Protein AF-A0A396ZXG5-F1 (afdb_monomer_lite)

pLDDT: mean 86.56, std 11.47, range [38.12, 97.75]

Foldseek 3Di:
DDDDDDDPVRVVVLVVVVVVDPDDPVRSCVVVVPPDPPPPQDPCNVVLVVVVVVCVVVVHDDALVVSVVVCCVPVVVVLVVQCVVDPHNVVSSVVSRVSVVVSCVVSVNDDDDDDPPDDDPVVVVVVVVVVVVVCCVVPVPPDPVPDDDDDDDDDDD

Radius of gyration: 24.36 Å; chains: 1; bounding box: 52×38×66 Å

Sequence (157 aa):
MQQRRYTNAERKALLKKFHASVLNDNQFSQQHAIPPGAEVIFPFKDDLVGYMRDRRTKEKYLRVFHLILWIKRNHRPWLLQYIESKKTFASGYESLGHLLRRFCRRHRFSHRVPCHNKVRQVVLDDVWAGYAVNFWTKYEAYDKSIIYNADETDAIF

Structure (mmCIF, N/CA/C/O backbone):
data_AF-A0A396ZXG5-F1
#
_entry.id   AF-A0A396ZXG5-F1
#
loop_
_atom_site.group_PDB
_atom_site.id
_atom_site.type_symbol
_atom_site.label_atom_id
_atom_site.label_alt_id
_atom_site.label_comp_id
_atom_site.label_asym_id
_atom_site.label_entity_id
_atom_site.label_seq_id
_atom_site.pdbx_PDB_ins_code
_atom_site.Cartn_x
_atom_site.Cartn_y
_atom_site.Cartn_z
_atom_site.occupancy
_atom_site.B_iso_or_equiv
_atom_site.auth_seq_id
_atom_site.auth_comp_id
_atom_site.auth_asym_id
_atom_site.auth_atom_id
_atom_site.pdbx_PDB_model_num
ATOM 1 N N . MET A 1 1 ? -16.266 -22.729 13.706 1.00 38.12 1 MET A N 1
ATOM 2 C CA . MET A 1 1 ? -15.681 -22.668 15.065 1.00 38.12 1 MET A CA 1
ATOM 3 C C . MET A 1 1 ? -15.580 -21.209 15.497 1.00 38.12 1 MET A C 1
ATOM 5 O O . MET A 1 1 ? -14.962 -20.429 14.784 1.00 38.12 1 MET A O 1
ATOM 9 N N . GLN A 1 2 ? -16.213 -20.807 16.603 1.00 39.34 2 GLN A N 1
ATOM 10 C CA . GLN A 1 2 ? -16.074 -19.445 17.138 1.00 39.34 2 GLN A CA 1
ATOM 11 C C . GLN A 1 2 ? -14.679 -19.275 17.757 1.00 39.34 2 GLN A C 1
ATOM 13 O O . GLN A 1 2 ? -14.325 -19.981 18.697 1.00 39.34 2 GLN A O 1
ATOM 18 N N . GLN A 1 3 ? -13.876 -18.342 17.238 1.00 54.47 3 GLN A N 1
ATOM 19 C CA . GLN A 1 3 ? -12.614 -17.959 17.876 1.00 54.47 3 GLN A CA 1
ATOM 20 C C . GLN A 1 3 ? -12.912 -17.276 19.219 1.00 54.47 3 GLN A C 1
ATOM 22 O O . GLN A 1 3 ? -13.440 -16.161 19.251 1.00 54.47 3 GLN A O 1
ATOM 27 N N . ARG A 1 4 ? -12.553 -17.923 20.336 1.00 63.81 4 ARG A N 1
ATOM 28 C CA . ARG A 1 4 ? -12.596 -17.311 21.672 1.00 63.81 4 ARG A CA 1
ATOM 29 C C . ARG A 1 4 ? -11.676 -16.088 21.683 1.00 63.81 4 ARG A C 1
ATOM 31 O O . ARG A 1 4 ? -10.465 -16.197 21.504 1.00 63.81 4 ARG A O 1
ATOM 38 N N . ARG A 1 5 ? -12.242 -14.900 21.901 1.00 64.25 5 ARG A N 1
ATOM 39 C CA . ARG A 1 5 ? -11.453 -13.678 22.097 1.00 64.25 5 ARG A CA 1
ATOM 40 C C . ARG A 1 5 ? -10.844 -13.694 23.496 1.00 64.25 5 ARG A C 1
ATOM 42 O O . ARG A 1 5 ? -11.580 -13.643 24.473 1.00 64.25 5 ARG A O 1
ATOM 49 N N . TYR A 1 6 ? -9.515 -13.680 23.585 1.00 76.00 6 TYR A N 1
ATOM 50 C CA . TYR A 1 6 ? -8.833 -13.421 24.855 1.00 76.00 6 TYR A CA 1
ATOM 51 C C . TYR A 1 6 ? -9.205 -12.038 25.404 1.00 76.00 6 TYR A C 1
ATOM 53 O O . TYR A 1 6 ? -9.296 -11.048 24.667 1.00 76.00 6 TYR A O 1
ATOM 61 N N . THR A 1 7 ? -9.365 -11.959 26.713 1.00 82.88 7 THR A N 1
ATOM 62 C CA . THR A 1 7 ? -9.430 -10.718 27.480 1.00 82.88 7 THR A CA 1
ATOM 63 C C . THR A 1 7 ? -8.049 -10.060 27.547 1.00 82.88 7 THR A C 1
ATOM 65 O O . THR A 1 7 ? -7.013 -10.680 27.300 1.00 82.88 7 THR A O 1
ATOM 68 N N . ASN A 1 8 ? -7.997 -8.774 27.900 1.00 75.12 8 ASN A N 1
ATOM 69 C CA . ASN A 1 8 ? -6.714 -8.079 28.063 1.00 75.12 8 ASN A CA 1
ATOM 70 C C . ASN A 1 8 ? -5.869 -8.651 29.211 1.00 75.12 8 ASN A C 1
ATOM 72 O O . ASN A 1 8 ? -4.643 -8.621 29.123 1.00 75.12 8 ASN A O 1
ATOM 76 N N . ALA A 1 9 ? -6.506 -9.182 30.258 1.00 83.62 9 ALA A N 1
ATOM 77 C CA . ALA A 1 9 ? -5.816 -9.841 31.362 1.00 83.62 9 ALA A CA 1
ATOM 78 C C . ALA A 1 9 ? -5.147 -11.142 30.896 1.00 83.62 9 ALA A C 1
ATOM 80 O O . ALA A 1 9 ? -3.951 -11.329 31.111 1.00 83.62 9 ALA A O 1
ATOM 81 N N . GLU A 1 10 ? -5.880 -11.984 30.161 1.00 85.69 10 GLU A N 1
ATOM 82 C CA . GLU A 1 10 ? -5.336 -13.216 29.579 1.00 85.69 10 GLU A CA 1
ATOM 83 C C . GLU A 1 10 ? -4.195 -12.919 28.593 1.00 85.69 10 GLU A C 1
ATOM 85 O O . GLU A 1 10 ? -3.155 -13.571 28.651 1.00 85.69 10 GLU A O 1
ATOM 90 N N . ARG A 1 11 ? -4.331 -11.885 27.745 1.00 84.94 11 ARG A N 1
ATOM 91 C CA . ARG A 1 11 ? -3.247 -11.445 26.845 1.00 84.94 11 ARG A CA 1
ATOM 92 C C . ARG A 1 11 ? -1.986 -11.058 27.614 1.00 84.94 11 ARG A C 1
ATOM 94 O O . ARG A 1 11 ? -0.902 -11.495 27.244 1.00 84.94 11 ARG A O 1
ATOM 101 N N . LYS A 1 12 ? -2.114 -10.261 28.682 1.00 87.75 12 LYS A N 1
ATOM 102 C CA . LYS A 1 12 ? -0.970 -9.858 29.519 1.00 87.75 12 LYS A CA 1
ATOM 103 C C . LYS A 1 12 ? -0.305 -11.060 30.191 1.00 87.75 12 LYS A C 1
ATOM 105 O O . LYS A 1 12 ? 0.920 -11.128 30.225 1.00 87.75 12 LYS A O 1
ATOM 110 N N . ALA A 1 13 ? -1.094 -12.009 30.692 1.00 91.19 13 ALA A N 1
ATOM 111 C CA . ALA A 1 13 ? -0.569 -13.229 31.298 1.00 91.19 13 ALA A CA 1
ATOM 112 C C . ALA A 1 13 ? 0.194 -14.093 30.279 1.00 91.19 13 ALA A C 1
ATOM 114 O O . ALA A 1 13 ? 1.282 -14.574 30.585 1.00 91.19 13 ALA A O 1
ATOM 115 N N . LEU A 1 14 ? -0.338 -14.246 29.061 1.00 90.00 14 LEU A N 1
ATOM 116 C CA . LEU A 1 14 ? 0.336 -14.960 27.971 1.00 90.00 14 LEU A CA 1
ATOM 117 C C . LEU A 1 14 ? 1.630 -14.262 27.540 1.00 90.00 14 LEU A C 1
ATOM 119 O O . LEU A 1 14 ? 2.640 -14.933 27.381 1.00 90.00 14 LEU A O 1
ATOM 123 N N . LEU A 1 15 ? 1.635 -12.930 27.434 1.00 88.69 15 LEU A N 1
ATOM 124 C CA . LEU A 1 15 ? 2.846 -12.147 27.153 1.00 88.69 15 LEU A CA 1
ATOM 125 C C . LEU A 1 15 ? 3.925 -12.354 28.221 1.00 88.69 15 LEU A C 1
ATOM 127 O O . L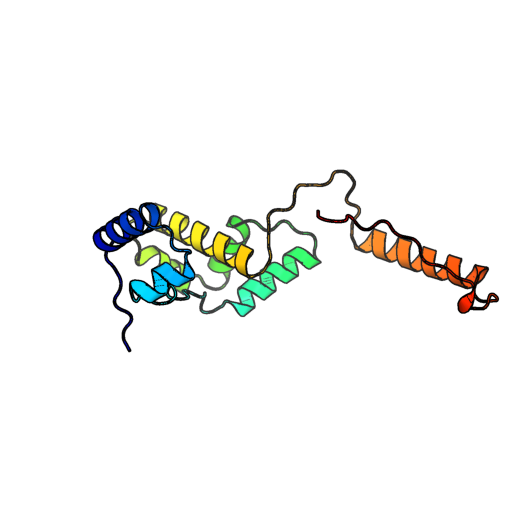EU A 1 15 ? 5.085 -12.574 27.888 1.00 88.69 15 LEU A O 1
ATOM 131 N N . LYS A 1 16 ? 3.549 -12.343 29.505 1.00 93.38 16 LYS A N 1
ATOM 132 C CA . LYS A 1 16 ? 4.493 -12.615 30.599 1.00 93.38 16 LYS A CA 1
ATOM 133 C C . LYS A 1 16 ? 5.087 -14.025 30.497 1.00 93.38 16 LYS A C 1
ATOM 135 O O . LYS A 1 16 ? 6.281 -14.190 30.710 1.00 93.38 16 LYS A O 1
ATOM 140 N N . LYS A 1 17 ? 4.267 -15.024 30.145 1.00 92.00 17 LYS A N 1
ATOM 141 C CA . LYS A 1 17 ? 4.723 -16.404 29.907 1.00 92.00 17 LYS A CA 1
ATOM 142 C C . LYS A 1 17 ? 5.642 -16.506 28.689 1.00 92.00 17 LYS A C 1
ATOM 144 O O . LYS A 1 17 ? 6.636 -17.213 28.762 1.00 92.00 17 LYS A O 1
ATOM 149 N N . PHE A 1 18 ? 5.341 -15.777 27.616 1.00 91.69 18 PHE A N 1
ATOM 150 C CA . PHE A 1 18 ? 6.156 -15.752 26.405 1.00 91.69 18 PHE A CA 1
ATOM 151 C C . PHE A 1 18 ? 7.557 -15.206 26.677 1.00 91.69 18 PHE A C 1
ATOM 153 O O . PHE A 1 18 ? 8.538 -15.871 26.362 1.00 91.69 18 PHE A O 1
ATOM 160 N N . HIS A 1 19 ? 7.653 -14.055 27.350 1.00 90.81 19 HIS A N 1
ATOM 161 C CA . HIS A 1 19 ? 8.938 -13.447 27.710 1.00 90.81 19 HIS A CA 1
ATOM 162 C C . HIS A 1 19 ? 9.786 -14.298 28.663 1.00 90.81 19 HIS A C 1
ATOM 164 O O . HIS A 1 19 ? 10.999 -14.131 28.700 1.00 90.81 19 HIS A O 1
ATOM 170 N N . ALA A 1 20 ? 9.162 -15.187 29.437 1.00 92.50 20 ALA A N 1
ATOM 171 C CA . ALA A 1 20 ? 9.856 -16.133 30.308 1.00 92.50 20 ALA A CA 1
ATOM 172 C C . ALA A 1 20 ? 10.206 -17.460 29.607 1.00 92.50 20 ALA A C 1
ATOM 174 O O . ALA A 1 20 ? 10.819 -18.329 30.224 1.00 92.50 20 ALA A O 1
AT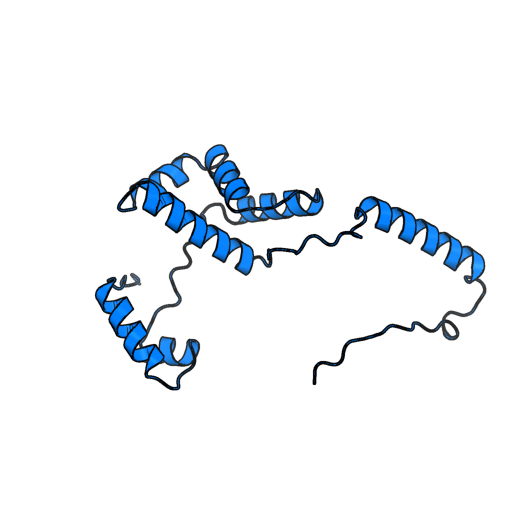OM 175 N N . SER A 1 21 ? 9.789 -17.649 28.352 1.00 91.38 21 SER A N 1
ATOM 176 C CA . SER A 1 21 ? 10.026 -18.872 27.586 1.00 91.38 21 SER A CA 1
ATOM 177 C C . SER A 1 21 ? 11.207 -18.716 26.629 1.00 91.38 21 SER A C 1
ATOM 179 O O . SER A 1 21 ? 11.507 -17.620 26.167 1.00 91.38 21 SER A O 1
ATOM 181 N N . VAL A 1 22 ? 11.833 -19.838 26.278 1.00 92.50 22 VAL A N 1
ATOM 182 C CA . VAL A 1 22 ? 12.869 -19.923 25.229 1.00 92.50 22 VAL A CA 1
ATOM 183 C C . VAL A 1 22 ? 12.282 -20.196 23.835 1.00 92.50 22 VAL A C 1
ATOM 185 O O . VAL A 1 22 ? 13.015 -20.449 22.884 1.00 92.50 22 VAL A O 1
ATOM 188 N N . LEU A 1 23 ? 10.952 -20.198 23.715 1.00 89.75 23 LEU A N 1
ATOM 189 C CA . LEU A 1 23 ? 10.242 -20.591 22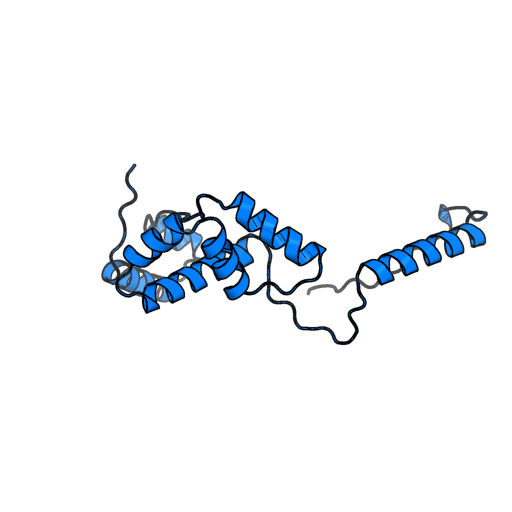.502 1.00 89.75 23 LEU A CA 1
ATOM 190 C C . LEU A 1 23 ? 10.131 -19.417 21.532 1.00 89.75 23 LEU A C 1
ATOM 192 O O . LEU A 1 23 ? 9.927 -18.276 21.942 1.00 89.75 23 LEU A O 1
ATOM 196 N N . ASN A 1 24 ? 10.184 -19.707 20.232 1.00 86.62 24 ASN A N 1
ATOM 197 C CA . ASN A 1 24 ? 9.851 -18.707 19.219 1.00 86.62 24 ASN A CA 1
ATOM 198 C C . ASN A 1 24 ? 8.326 -18.497 19.104 1.00 86.62 24 ASN A C 1
ATOM 200 O O . ASN A 1 24 ? 7.532 -19.309 19.588 1.00 86.62 24 ASN A O 1
ATOM 204 N N . ASP A 1 25 ? 7.913 -17.416 18.431 1.00 80.38 25 ASP A N 1
ATOM 205 C CA . ASP A 1 25 ? 6.505 -17.014 18.271 1.00 80.38 25 ASP A CA 1
ATOM 206 C C . ASP A 1 25 ? 5.593 -18.166 17.820 1.00 80.38 25 ASP A C 1
ATOM 208 O O . ASP A 1 25 ? 4.485 -18.330 18.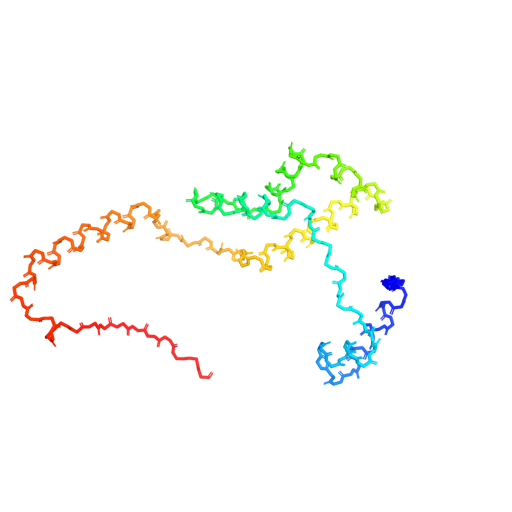338 1.00 80.38 25 ASP A O 1
ATOM 212 N N . ASN A 1 26 ? 6.056 -18.979 16.865 1.00 81.31 26 ASN A N 1
ATOM 213 C CA . ASN A 1 26 ? 5.272 -20.070 16.292 1.00 81.31 26 ASN A CA 1
ATOM 214 C C . ASN A 1 26 ? 5.117 -21.228 17.283 1.00 81.31 26 ASN A C 1
ATOM 216 O O . ASN A 1 26 ? 4.003 -21.708 17.487 1.00 81.31 26 ASN A O 1
ATOM 220 N N . GLN A 1 27 ? 6.210 -21.637 17.929 1.00 89.06 27 GLN A N 1
ATOM 221 C CA . GLN A 1 27 ? 6.212 -22.706 18.930 1.00 89.06 27 GLN A CA 1
ATOM 222 C C . GLN A 1 27 ? 5.347 -22.339 20.139 1.00 89.06 27 GLN A C 1
ATOM 224 O O . GLN A 1 27 ? 4.497 -23.124 20.558 1.00 89.06 27 GLN A O 1
ATOM 229 N N . PHE A 1 28 ? 5.501 -21.117 20.658 1.00 90.00 28 PHE A N 1
ATOM 230 C CA . PHE A 1 28 ? 4.707 -20.638 21.785 1.00 90.00 28 PHE A CA 1
ATOM 231 C C . PHE A 1 28 ? 3.215 -20.554 21.437 1.00 90.00 28 PHE A C 1
ATOM 233 O O . PHE A 1 28 ? 2.359 -20.955 22.229 1.00 90.00 28 PHE A O 1
ATOM 240 N N . SER A 1 29 ? 2.893 -20.071 20.231 1.00 85.50 29 SER A N 1
ATOM 241 C CA . SER A 1 29 ? 1.509 -19.979 19.758 1.00 85.50 29 SER A CA 1
ATOM 242 C C . SER A 1 29 ? 0.857 -21.354 19.621 1.00 85.50 29 SER A C 1
ATOM 244 O O . SER A 1 29 ? -0.287 -21.522 20.038 1.00 85.50 29 SER A O 1
ATOM 246 N N . GLN A 1 30 ? 1.584 -22.346 19.100 1.00 85.00 30 GLN A N 1
ATOM 247 C CA . GLN A 1 30 ? 1.105 -23.727 19.003 1.00 85.00 30 GLN A CA 1
ATOM 248 C C . GLN A 1 30 ? 0.885 -24.349 20.386 1.00 85.00 30 GLN A C 1
ATOM 250 O O . GLN A 1 30 ? -0.197 -24.873 20.649 1.00 85.00 30 GLN A O 1
ATOM 255 N N . GLN A 1 31 ? 1.859 -24.230 21.294 1.00 89.69 31 GLN A N 1
ATOM 256 C CA . GLN A 1 31 ? 1.773 -24.808 22.639 1.00 89.69 31 GLN A CA 1
ATOM 257 C C . GLN A 1 31 ? 0.602 -24.246 23.453 1.00 89.69 31 GLN A C 1
ATOM 259 O O . GLN A 1 31 ? -0.043 -24.971 24.209 1.00 89.69 31 GLN A O 1
ATOM 264 N N . HIS A 1 32 ? 0.311 -22.954 23.307 1.00 86.06 32 HIS A N 1
ATOM 265 C CA . HIS A 1 32 ? -0.779 -22.299 24.028 1.00 86.06 32 HIS A CA 1
ATOM 266 C C . HIS A 1 32 ? -2.099 -22.258 23.251 1.00 86.06 32 HIS A C 1
ATOM 268 O O . HIS A 1 32 ? -3.022 -21.554 23.672 1.00 86.06 32 HIS A O 1
ATOM 274 N N . ALA A 1 33 ? -2.189 -23.000 22.138 1.00 84.19 33 ALA A N 1
ATOM 275 C CA . ALA A 1 33 ? -3.337 -23.014 21.235 1.00 84.19 33 ALA A CA 1
ATOM 276 C C . ALA A 1 33 ? -3.826 -21.595 20.893 1.00 84.19 33 ALA A C 1
ATOM 278 O O . ALA A 1 33 ? -5.028 -21.339 20.800 1.00 84.19 33 ALA A O 1
ATOM 279 N N . ILE A 1 34 ? -2.885 -20.654 20.749 1.00 78.38 34 ILE A N 1
ATOM 280 C CA . ILE A 1 34 ? -3.180 -19.272 20.390 1.00 78.38 34 ILE A CA 1
ATOM 281 C C . ILE A 1 34 ? -3.568 -19.308 18.912 1.00 78.38 34 ILE A C 1
ATOM 283 O O . ILE A 1 34 ? -2.715 -19.581 18.063 1.00 78.38 34 ILE A O 1
ATOM 287 N N . PRO A 1 35 ? -4.846 -19.061 18.575 1.00 69.00 35 PRO A N 1
ATOM 288 C CA . PRO A 1 35 ? -5.269 -19.061 17.195 1.00 69.00 35 PRO A CA 1
ATOM 289 C C . PRO A 1 35 ? -4.493 -17.970 16.451 1.00 69.00 35 PRO A C 1
ATOM 291 O O . PRO A 1 35 ? -4.233 -16.902 17.030 1.00 69.00 35 PRO A O 1
ATOM 294 N N . PRO A 1 36 ? -4.161 -18.198 15.167 1.00 64.50 36 PRO A N 1
ATOM 295 C CA . PRO A 1 36 ? -3.623 -17.156 14.311 1.00 64.50 36 PRO A CA 1
ATOM 296 C C . PRO A 1 36 ? -4.483 -15.913 14.480 1.00 64.50 36 PRO A C 1
ATOM 298 O O . PRO A 1 36 ? -5.714 -15.991 14.400 1.00 64.50 36 PRO A O 1
ATOM 301 N N . GLY A 1 37 ? -3.841 -14.792 14.820 1.00 59.81 37 GLY A N 1
ATOM 302 C CA . GLY A 1 37 ? -4.565 -13.581 15.179 1.00 59.81 37 GLY A CA 1
ATOM 303 C C . GLY A 1 37 ? -5.600 -13.279 14.105 1.00 59.81 37 GLY A C 1
ATOM 304 O O . GLY A 1 37 ? -5.218 -13.179 12.940 1.00 59.81 37 GLY A O 1
ATOM 305 N N . ALA A 1 38 ? -6.876 -13.181 14.513 1.00 55.81 38 ALA A N 1
ATOM 306 C CA . ALA A 1 38 ? -8.002 -12.951 13.617 1.00 55.81 38 ALA A CA 1
ATOM 307 C C . ALA A 1 38 ? -7.590 -11.914 12.580 1.00 55.81 38 ALA A C 1
ATOM 309 O O . ALA A 1 38 ? -7.226 -10.784 12.934 1.00 55.81 38 ALA A O 1
ATOM 310 N N . GLU A 1 39 ? -7.552 -12.331 11.318 1.00 58.22 39 GLU A N 1
ATOM 311 C CA . GLU A 1 39 ? -7.170 -11.445 10.243 1.00 58.22 39 GLU A CA 1
ATOM 312 C C . GLU A 1 39 ? -8.322 -10.452 10.090 1.00 58.22 39 GLU A C 1
ATOM 314 O O . GLU A 1 39 ? -9.290 -10.687 9.377 1.00 58.22 39 GLU A O 1
ATOM 319 N N . VAL A 1 40 ? -8.274 -9.354 10.850 1.00 56.34 40 VAL A N 1
ATOM 320 C CA . VAL A 1 40 ? -9.163 -8.211 10.646 1.00 56.34 40 VAL A CA 1
ATOM 321 C C . VAL A 1 40 ? -8.665 -7.544 9.377 1.00 56.34 40 VAL A C 1
ATOM 323 O O . VAL A 1 40 ? -7.921 -6.563 9.402 1.00 56.34 40 VAL A O 1
ATOM 326 N N . ILE A 1 41 ? -8.978 -8.181 8.258 1.00 72.69 41 ILE A N 1
ATOM 327 C CA . ILE A 1 41 ? -8.727 -7.650 6.942 1.00 72.69 41 ILE A CA 1
ATOM 328 C C . ILE A 1 41 ? -9.875 -6.699 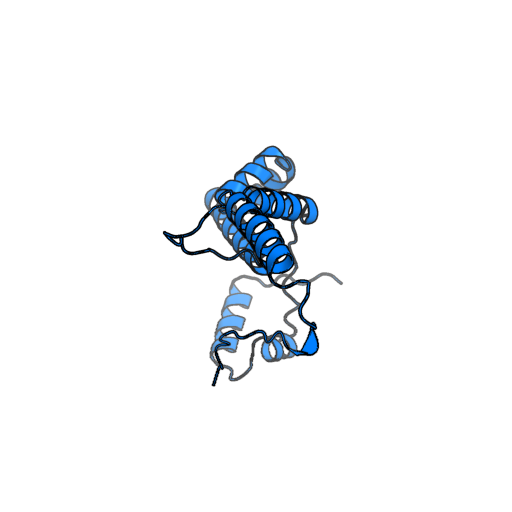6.658 1.00 72.69 41 ILE A C 1
ATOM 330 O O . ILE A 1 41 ? -11.042 -7.030 6.873 1.00 72.69 41 ILE A O 1
ATOM 334 N N . PHE A 1 42 ? -9.537 -5.493 6.221 1.00 88.06 42 PHE A N 1
ATOM 335 C CA . PHE A 1 42 ? -10.523 -4.564 5.697 1.00 88.06 42 PHE A CA 1
ATOM 336 C C . PHE A 1 42 ? -11.419 -5.302 4.690 1.00 88.06 42 PHE A C 1
ATOM 338 O O . PHE A 1 42 ? -10.879 -5.978 3.811 1.00 88.06 42 PHE A O 1
ATOM 345 N N . PRO A 1 43 ? -12.755 -5.174 4.772 1.00 90.81 43 PRO A N 1
ATOM 346 C CA . PRO A 1 43 ? -13.642 -5.821 3.802 1.00 90.81 43 PRO A CA 1
ATOM 347 C C . PRO A 1 43 ? -13.381 -5.328 2.367 1.00 90.81 43 PRO A C 1
ATOM 349 O O . PRO A 1 43 ? -13.708 -6.012 1.411 1.00 90.81 43 PRO A O 1
ATOM 352 N N . PHE A 1 44 ? -12.723 -4.175 2.237 1.00 93.94 44 PHE A N 1
ATOM 353 C CA . PHE A 1 44 ? -12.277 -3.523 1.005 1.00 93.94 44 PHE A CA 1
ATOM 354 C C . PHE A 1 44 ? -10.747 -3.598 0.815 1.00 93.94 44 PHE A C 1
ATOM 356 O O . PHE A 1 44 ? -10.107 -2.652 0.354 1.00 93.94 44 PHE A O 1
ATOM 363 N N . LYS A 1 45 ? -10.105 -4.694 1.241 1.00 92.94 45 LYS A N 1
ATOM 364 C CA . LYS A 1 45 ? -8.638 -4.836 1.175 1.00 92.94 45 LYS A CA 1
ATOM 365 C C . LYS A 1 45 ? -8.062 -4.588 -0.218 1.00 92.94 45 LYS A C 1
ATOM 367 O O . LYS A 1 45 ? -7.029 -3.932 -0.322 1.00 92.94 45 LYS A O 1
ATOM 372 N N . ASP A 1 46 ? -8.716 -5.092 -1.256 1.00 93.62 46 ASP A N 1
ATOM 373 C CA . ASP A 1 46 ? -8.179 -5.080 -2.612 1.00 93.62 46 ASP A CA 1
ATOM 374 C C . ASP A 1 46 ? -8.226 -3.659 -3.182 1.00 93.62 46 ASP A C 1
ATOM 376 O O . ASP A 1 46 ? -7.226 -3.185 -3.724 1.00 93.62 46 ASP A O 1
ATOM 380 N N . ASP A 1 47 ? -9.302 -2.918 -2.905 1.00 96.00 47 ASP A N 1
ATOM 381 C CA . ASP A 1 47 ? -9.426 -1.494 -3.233 1.00 96.00 47 ASP A CA 1
ATOM 382 C C . ASP A 1 47 ? -8.383 -0.647 -2.494 1.00 96.00 47 ASP A C 1
ATOM 384 O O . ASP A 1 47 ? -7.739 0.231 -3.079 1.00 96.00 47 ASP A O 1
ATOM 388 N N . LEU A 1 48 ? -8.158 -0.937 -1.207 1.00 95.69 48 LEU A N 1
ATOM 389 C CA . LEU A 1 48 ? -7.153 -0.237 -0.410 1.00 95.69 48 LEU A CA 1
ATOM 390 C C . LEU A 1 48 ? -5.740 -0.498 -0.952 1.00 95.69 48 LEU A C 1
ATOM 392 O O . LEU A 1 48 ? -4.946 0.437 -1.065 1.00 95.69 48 LEU A O 1
ATOM 396 N N . VAL A 1 49 ? -5.426 -1.739 -1.340 1.00 95.38 49 VAL A N 1
ATOM 397 C CA . VAL A 1 49 ? -4.161 -2.083 -2.013 1.00 95.38 49 VAL A CA 1
ATOM 398 C C . VAL A 1 49 ? -4.055 -1.385 -3.368 1.00 95.38 49 VAL A C 1
ATOM 400 O O . VAL A 1 49 ? -2.985 -0.864 -3.691 1.00 95.38 49 VAL A O 1
ATOM 403 N N . GLY A 1 50 ? -5.141 -1.330 -4.140 1.00 96.50 50 GLY A N 1
ATOM 404 C CA . GLY A 1 50 ? -5.217 -0.604 -5.407 1.00 96.50 50 GLY A CA 1
ATOM 405 C C . GLY A 1 50 ? -4.856 0.870 -5.234 1.00 96.50 50 GLY A C 1
ATOM 406 O O . GLY A 1 50 ? -3.953 1.370 -5.905 1.00 96.50 50 GLY A O 1
ATOM 407 N N . TYR A 1 51 ? -5.453 1.539 -4.247 1.00 96.75 51 TYR A N 1
ATOM 408 C CA . TYR A 1 51 ? -5.122 2.921 -3.898 1.00 96.75 51 TYR A CA 1
ATOM 409 C C . TYR A 1 51 ? -3.650 3.099 -3.496 1.00 96.75 51 TYR A C 1
ATOM 411 O O . TYR A 1 51 ? -2.987 4.053 -3.914 1.00 96.75 51 TYR A O 1
ATOM 419 N N . MET A 1 52 ? -3.109 2.178 -2.695 1.00 95.62 52 MET A N 1
ATOM 420 C CA . MET A 1 52 ? -1.704 2.221 -2.281 1.00 95.62 52 MET A CA 1
ATOM 421 C C . MET A 1 52 ? -0.747 2.078 -3.471 1.00 95.62 52 MET A C 1
ATOM 423 O O . MET A 1 52 ? 0.260 2.789 -3.539 1.00 95.62 52 MET A O 1
ATOM 427 N N . ARG A 1 53 ? -1.061 1.181 -4.413 1.00 95.06 53 ARG A N 1
ATOM 428 C CA . ARG A 1 53 ? -0.298 0.986 -5.653 1.00 95.06 53 ARG A CA 1
ATOM 429 C C . ARG A 1 53 ? -0.380 2.216 -6.551 1.00 95.06 53 ARG A C 1
ATOM 431 O O . ARG A 1 53 ? 0.665 2.707 -6.954 1.00 95.06 53 ARG A O 1
ATOM 438 N N . ASP A 1 54 ? -1.571 2.772 -6.762 1.00 95.44 54 ASP A N 1
ATOM 439 C CA . ASP A 1 54 ? -1.773 3.989 -7.561 1.00 95.44 54 ASP A CA 1
ATOM 440 C C . ASP A 1 54 ? -0.934 5.168 -7.047 1.00 95.44 54 ASP A C 1
ATOM 442 O O . ASP A 1 54 ? -0.225 5.831 -7.807 1.00 95.44 54 ASP A O 1
ATOM 446 N N . ARG A 1 55 ? -0.944 5.396 -5.726 1.00 93.38 55 ARG A N 1
ATOM 447 C CA . ARG A 1 55 ? -0.108 6.425 -5.088 1.00 93.38 55 ARG A CA 1
ATOM 448 C C . ARG A 1 55 ? 1.372 6.199 -5.371 1.00 93.38 55 ARG A C 1
ATOM 450 O O . ARG A 1 55 ? 2.067 7.162 -5.681 1.00 93.38 55 ARG A O 1
ATOM 457 N N . ARG A 1 56 ? 1.840 4.952 -5.274 1.00 90.00 56 ARG A N 1
ATOM 458 C CA . ARG A 1 56 ? 3.238 4.584 -5.524 1.00 90.00 56 ARG A CA 1
ATOM 459 C C . ARG A 1 56 ? 3.629 4.777 -6.987 1.00 90.00 56 ARG A C 1
ATOM 461 O O . ARG A 1 56 ? 4.681 5.354 -7.224 1.00 90.00 56 ARG A O 1
ATOM 468 N N . THR A 1 57 ? 2.797 4.343 -7.932 1.00 88.50 57 THR A N 1
ATOM 469 C CA . THR A 1 57 ? 3.028 4.529 -9.375 1.00 88.50 57 THR A CA 1
ATOM 470 C C . THR A 1 57 ? 3.106 6.009 -9.735 1.00 88.50 57 THR A C 1
ATOM 472 O O . THR A 1 57 ? 3.939 6.413 -10.533 1.00 88.50 57 THR A O 1
ATOM 475 N N . LYS A 1 58 ? 2.296 6.847 -9.082 1.00 88.94 58 LYS A N 1
ATOM 476 C CA . LYS A 1 58 ? 2.322 8.308 -9.251 1.00 88.94 58 LYS A CA 1
ATOM 477 C C . LYS A 1 58 ? 3.415 9.008 -8.432 1.00 88.94 58 LYS A C 1
ATOM 479 O O . LYS A 1 58 ? 3.376 10.231 -8.322 1.00 88.94 58 LYS A O 1
ATOM 484 N N . GLU A 1 59 ? 4.321 8.258 -7.800 1.00 86.56 59 GLU A N 1
ATOM 485 C CA . GLU A 1 59 ? 5.397 8.769 -6.934 1.00 86.56 59 GLU A CA 1
ATOM 486 C C . GLU A 1 59 ? 4.905 9.652 -5.770 1.00 86.56 59 GLU A C 1
ATOM 488 O O . GLU A 1 59 ? 5.622 10.502 -5.246 1.00 86.56 59 GLU A O 1
ATOM 493 N N . LYS A 1 60 ? 3.658 9.464 -5.327 1.00 88.38 60 LYS A N 1
ATOM 494 C CA . LYS A 1 60 ? 3.055 10.249 -4.246 1.00 88.38 60 LYS A CA 1
ATOM 495 C C . LYS A 1 60 ? 3.326 9.608 -2.888 1.00 88.38 60 LYS A C 1
ATOM 497 O O . LYS A 1 60 ? 3.285 8.389 -2.728 1.00 88.38 60 LYS A O 1
ATOM 502 N N . TYR A 1 61 ? 3.493 10.445 -1.863 1.00 87.00 61 TYR A N 1
ATOM 503 C CA . TYR A 1 61 ? 3.662 9.991 -0.480 1.00 87.00 61 TYR A CA 1
ATOM 504 C C . TYR A 1 61 ? 2.545 9.046 -0.028 1.00 87.00 61 TYR A C 1
ATOM 506 O O . TYR A 1 61 ? 1.377 9.261 -0.316 1.00 87.00 61 TYR A O 1
ATOM 514 N N . LEU A 1 62 ? 2.837 8.038 0.782 1.00 91.62 62 LEU A N 1
ATOM 515 C CA . LEU A 1 62 ? 1.798 7.204 1.385 1.00 91.62 62 LEU A CA 1
ATOM 516 C C . LEU A 1 62 ? 1.993 7.201 2.897 1.00 91.62 62 LEU A C 1
ATOM 518 O O . LEU A 1 62 ? 3.004 6.742 3.409 1.00 91.62 62 LEU A O 1
ATOM 522 N N . ARG A 1 63 ? 1.019 7.764 3.614 1.00 92.12 63 ARG A N 1
ATOM 523 C CA . ARG A 1 63 ? 1.011 7.875 5.080 1.00 92.12 63 ARG A CA 1
ATOM 524 C C . ARG A 1 63 ? -0.305 7.304 5.574 1.00 92.12 63 ARG A C 1
ATOM 526 O O . ARG A 1 63 ? -1.283 7.327 4.830 1.00 92.12 63 ARG A O 1
ATOM 533 N N . VAL A 1 64 ? -0.351 6.879 6.834 1.00 93.56 64 VAL A N 1
ATOM 534 C CA . VAL A 1 64 ? -1.588 6.419 7.492 1.00 93.56 64 VAL A CA 1
ATOM 535 C C . VAL A 1 64 ? -2.719 7.433 7.306 1.00 93.56 64 VAL A C 1
ATOM 537 O O . VAL A 1 64 ? -3.830 7.054 6.963 1.00 93.56 64 VAL A O 1
ATOM 540 N N . PHE A 1 65 ? -2.405 8.726 7.412 1.00 94.94 65 PHE A N 1
ATOM 541 C CA . PHE A 1 65 ? -3.326 9.822 7.116 1.00 94.94 65 PHE A CA 1
ATOM 542 C C . PHE A 1 65 ? -4.013 9.703 5.743 1.00 94.94 65 PHE A C 1
ATOM 544 O O . PHE A 1 65 ? -5.231 9.816 5.654 1.00 94.94 65 PHE A O 1
ATOM 551 N N . HIS A 1 66 ? -3.254 9.421 4.679 1.00 96.00 66 HIS A N 1
ATOM 552 C CA . HIS A 1 66 ? -3.800 9.276 3.326 1.00 96.00 66 HIS A CA 1
ATOM 553 C C . HIS A 1 66 ? -4.763 8.086 3.224 1.00 96.00 66 HIS A C 1
ATOM 555 O O . HIS A 1 66 ? -5.791 8.180 2.561 1.00 96.00 66 HIS A O 1
ATOM 561 N N . LEU A 1 67 ? -4.462 6.991 3.927 1.00 96.62 67 LEU A N 1
ATOM 562 C CA . LEU A 1 67 ? -5.335 5.819 3.985 1.00 96.62 67 LEU A CA 1
ATOM 563 C C . LEU A 1 67 ? -6.616 6.116 4.766 1.00 96.62 67 LEU A C 1
ATOM 565 O O . LEU A 1 67 ? -7.695 5.765 4.307 1.00 96.62 67 LEU A O 1
ATOM 569 N N . ILE A 1 68 ? -6.522 6.815 5.902 1.00 96.38 68 ILE A N 1
ATOM 570 C CA . ILE A 1 68 ? -7.699 7.234 6.678 1.00 96.38 68 ILE A CA 1
ATOM 571 C C . ILE A 1 68 ? -8.600 8.142 5.834 1.00 96.38 68 ILE A C 1
ATOM 573 O O . ILE A 1 68 ? -9.811 7.942 5.822 1.00 96.38 68 ILE A O 1
ATOM 577 N N . LEU A 1 69 ? -8.034 9.105 5.099 1.00 97.56 69 LEU A N 1
ATOM 578 C CA . LEU A 1 69 ? -8.807 9.962 4.197 1.00 97.56 69 LEU A CA 1
ATOM 579 C C . LEU A 1 69 ? -9.499 9.163 3.090 1.00 97.56 69 LEU A C 1
ATOM 581 O O . LEU A 1 69 ? -10.674 9.397 2.810 1.00 97.56 69 LEU A O 1
ATOM 585 N N . TRP A 1 70 ? -8.790 8.213 2.480 1.00 97.75 70 TRP A N 1
ATOM 586 C CA . TRP A 1 70 ? -9.364 7.357 1.450 1.00 97.75 70 TRP A CA 1
ATOM 587 C C . TRP A 1 70 ? -10.502 6.489 2.011 1.00 97.75 70 TRP A C 1
ATOM 589 O O . TRP A 1 70 ? -11.578 6.440 1.422 1.00 97.75 70 TRP A O 1
ATOM 599 N N . ILE A 1 71 ? -10.330 5.899 3.198 1.00 97.31 71 ILE A N 1
ATOM 600 C CA . ILE A 1 71 ? -11.384 5.134 3.883 1.00 97.31 71 ILE A CA 1
ATOM 601 C C . ILE A 1 71 ? -12.570 6.037 4.230 1.00 97.31 71 ILE A C 1
ATOM 603 O O . ILE A 1 71 ? -13.715 5.664 3.998 1.00 97.31 71 ILE A O 1
ATOM 607 N N . LYS A 1 72 ? -12.322 7.247 4.740 1.00 96.75 72 LYS A N 1
ATOM 608 C CA . LYS A 1 72 ? -13.376 8.219 5.060 1.00 96.75 72 LYS A CA 1
ATOM 609 C C . LYS A 1 72 ? -14.198 8.597 3.826 1.00 96.75 72 LYS A C 1
ATOM 611 O O . LYS A 1 72 ? -15.390 8.849 3.966 1.00 96.75 72 LYS A O 1
ATOM 616 N N . ARG A 1 73 ? -13.578 8.648 2.643 1.00 97.75 73 ARG A N 1
ATOM 617 C CA . ARG A 1 73 ? -14.246 8.997 1.383 1.00 97.75 73 ARG A CA 1
ATOM 618 C C . ARG A 1 73 ? -15.022 7.828 0.773 1.00 97.75 73 ARG A C 1
ATOM 620 O O . ARG A 1 73 ? -16.119 8.055 0.284 1.00 97.75 73 ARG A O 1
ATOM 627 N N . ASN A 1 74 ? -14.477 6.611 0.817 1.00 97.38 74 ASN A N 1
ATOM 628 C CA . ASN A 1 74 ? -15.030 5.464 0.080 1.00 97.38 74 ASN A CA 1
ATOM 629 C C . ASN A 1 74 ? -15.795 4.465 0.966 1.00 97.38 74 ASN A C 1
ATOM 631 O O . ASN A 1 74 ? -16.734 3.826 0.512 1.00 97.38 74 ASN A O 1
ATOM 635 N N . HIS A 1 75 ? -15.441 4.358 2.249 1.00 96.12 75 HIS A N 1
ATOM 636 C CA . HIS A 1 75 ? -16.011 3.387 3.192 1.00 96.12 75 HIS A CA 1
ATOM 637 C C . HIS A 1 75 ? -16.389 4.048 4.525 1.00 96.12 75 HIS A C 1
ATOM 639 O O . HIS A 1 75 ? -16.139 3.512 5.608 1.00 96.12 75 HIS A O 1
ATOM 645 N N . ARG A 1 76 ? -17.014 5.232 4.455 1.00 96.19 76 ARG A N 1
ATOM 646 C CA . ARG A 1 76 ? -17.461 5.993 5.634 1.00 96.19 76 ARG A CA 1
ATOM 647 C C . ARG A 1 76 ? -18.345 5.179 6.592 1.00 96.19 76 ARG A C 1
ATOM 649 O O . ARG A 1 76 ? -18.074 5.261 7.790 1.00 96.19 76 ARG A O 1
ATOM 656 N N . PRO A 1 77 ? -19.346 4.395 6.134 1.00 96.38 77 PRO A N 1
ATOM 657 C CA . PRO A 1 77 ? -20.183 3.612 7.047 1.00 96.38 77 PRO A CA 1
ATOM 658 C C . PRO A 1 77 ? -19.360 2.613 7.864 1.00 96.38 77 PRO A C 1
ATOM 660 O O . PRO A 1 77 ? -19.497 2.545 9.082 1.00 96.38 77 PRO A O 1
ATOM 663 N N . TRP A 1 78 ? -18.426 1.920 7.206 1.00 95.44 78 TRP A N 1
ATOM 664 C CA . TRP A 1 78 ? -17.516 0.992 7.871 1.00 95.44 78 TRP A CA 1
ATOM 665 C C . TRP A 1 78 ? -16.604 1.704 8.875 1.00 95.44 78 TRP A C 1
ATOM 667 O O . TRP A 1 78 ? -16.408 1.213 9.984 1.00 95.44 78 TRP A O 1
ATOM 677 N N . LEU A 1 79 ? -16.067 2.878 8.520 1.00 95.44 79 LEU A N 1
ATOM 678 C CA . LEU A 1 79 ? -15.233 3.666 9.430 1.00 95.44 79 LEU A CA 1
ATOM 679 C C . LEU A 1 79 ? -16.000 4.050 10.698 1.00 95.44 79 LEU A C 1
ATOM 681 O O . LEU A 1 79 ? -15.467 3.894 11.791 1.00 95.44 79 LEU A O 1
ATOM 685 N N . LEU A 1 80 ? -17.237 4.533 10.560 1.00 95.19 80 LEU A N 1
ATOM 686 C CA . LEU A 1 80 ? -18.064 4.925 11.701 1.00 95.19 80 LEU A CA 1
ATOM 687 C C . LEU A 1 80 ? -18.350 3.728 12.614 1.00 95.19 80 LEU A C 1
ATOM 689 O O . LEU A 1 80 ? -18.040 3.804 13.800 1.00 95.19 80 LEU A O 1
ATOM 693 N N . GLN A 1 81 ? -18.800 2.601 12.051 1.00 94.50 81 GLN A N 1
ATOM 694 C CA . GLN A 1 81 ? -19.029 1.361 12.805 1.00 94.50 81 GLN A CA 1
ATOM 695 C C . GLN A 1 81 ? -17.755 0.868 13.509 1.00 94.50 81 GLN A C 1
ATOM 697 O O . GLN A 1 81 ? -17.780 0.443 14.666 1.00 94.50 81 GLN A O 1
ATOM 702 N N . TYR A 1 82 ? -16.604 0.940 12.833 1.00 93.62 82 TYR A N 1
ATOM 703 C CA . TYR A 1 82 ? -15.331 0.532 13.419 1.00 93.62 82 TYR A CA 1
ATOM 704 C C . TYR A 1 82 ? -14.948 1.408 14.617 1.00 93.62 82 TYR A C 1
ATOM 706 O O . TYR A 1 82 ? -14.508 0.876 15.639 1.00 93.62 82 TYR A O 1
ATOM 714 N N . ILE A 1 83 ? -15.089 2.731 14.501 1.00 94.19 83 ILE A N 1
ATOM 715 C CA . ILE A 1 83 ? -14.748 3.676 15.571 1.00 94.19 83 ILE A CA 1
ATOM 716 C C . ILE A 1 83 ? -15.717 3.538 16.751 1.00 94.19 83 ILE A C 1
ATOM 718 O O . ILE A 1 83 ? -15.257 3.504 17.889 1.00 94.19 83 ILE A O 1
ATOM 722 N N . GLU A 1 84 ? -17.014 3.379 16.486 1.00 92.38 84 GLU A N 1
ATOM 723 C CA . GLU A 1 84 ? -18.053 3.158 17.501 1.00 92.38 84 GLU A CA 1
ATOM 724 C C . GLU A 1 84 ? -17.831 1.862 18.293 1.00 92.38 84 GLU A C 1
ATOM 726 O O . GLU A 1 84 ? -18.072 1.811 19.494 1.00 92.38 84 GLU A O 1
ATOM 731 N N . SER A 1 85 ? -17.248 0.832 17.668 1.00 89.56 85 SER A N 1
ATOM 732 C CA . SER A 1 85 ? -16.867 -0.401 18.374 1.00 89.56 85 SER A CA 1
ATOM 733 C C . SER A 1 85 ? -15.744 -0.221 19.414 1.00 89.56 85 SER A C 1
ATOM 735 O O . SER A 1 85 ? -15.375 -1.185 20.096 1.00 89.56 85 SER A O 1
ATOM 737 N N . LYS A 1 86 ? -15.118 0.963 19.500 1.00 90.75 86 LYS A N 1
ATOM 738 C CA . LYS A 1 86 ? -14.006 1.247 20.420 1.00 90.75 86 LYS A CA 1
ATOM 739 C C . LYS A 1 86 ? -14.468 2.071 21.615 1.00 90.75 86 LYS A C 1
ATOM 741 O O . LYS A 1 86 ? -15.473 2.761 21.578 1.00 90.75 86 LYS A O 1
ATOM 746 N N . LYS A 1 87 ? -13.665 2.030 22.683 1.00 86.62 87 LYS A N 1
ATOM 747 C CA . LYS A 1 87 ? -13.974 2.697 23.959 1.00 86.62 87 LYS A CA 1
ATOM 748 C C . LYS A 1 87 ? -14.152 4.210 23.823 1.00 86.62 87 LYS A C 1
ATOM 750 O O . LYS A 1 87 ? -14.982 4.790 24.504 1.00 86.62 87 LYS A O 1
ATOM 755 N N . THR A 1 88 ? -13.325 4.845 22.998 1.00 92.06 88 THR A N 1
ATOM 756 C CA . THR A 1 88 ? -13.353 6.292 22.747 1.00 92.06 88 THR A CA 1
ATOM 757 C C . THR A 1 88 ? -13.011 6.577 21.292 1.00 92.06 88 THR A C 1
ATOM 759 O O . THR A 1 88 ? -12.251 5.818 20.683 1.00 92.06 88 THR A O 1
ATOM 762 N N . PHE A 1 89 ? -13.472 7.712 20.760 1.00 88.75 89 PHE A N 1
ATOM 763 C CA . PHE A 1 89 ? -13.112 8.173 19.414 1.00 88.75 89 PHE A CA 1
ATOM 764 C C . PHE A 1 89 ? -11.592 8.222 19.191 1.00 88.75 89 PHE A C 1
ATOM 766 O O . PHE A 1 89 ? -11.102 7.722 18.178 1.00 88.75 89 PHE A O 1
ATOM 773 N N . ALA A 1 90 ? -10.835 8.751 20.161 1.00 90.50 90 ALA A N 1
ATOM 774 C CA . ALA A 1 90 ? -9.374 8.812 20.101 1.00 90.50 90 ALA A CA 1
ATOM 775 C C . ALA A 1 90 ? -8.744 7.409 20.029 1.00 90.50 90 ALA A C 1
ATOM 777 O O . ALA A 1 90 ? -7.950 7.127 19.132 1.00 90.50 90 ALA A O 1
ATOM 778 N N . SER A 1 91 ? -9.168 6.483 20.903 1.00 90.75 91 SER A N 1
ATOM 779 C CA . SER A 1 91 ? -8.710 5.084 20.852 1.00 90.75 91 SER A CA 1
ATOM 780 C C . SER A 1 91 ? -9.111 4.382 19.546 1.00 90.75 91 SER A C 1
ATOM 782 O O . SER A 1 91 ? -8.395 3.506 19.058 1.00 90.75 91 SER A O 1
ATOM 784 N N . GLY A 1 92 ? -10.227 4.812 18.948 1.00 92.31 92 GLY A N 1
ATOM 785 C CA . GLY A 1 92 ? -10.694 4.447 17.617 1.00 92.31 92 GLY A CA 1
ATOM 786 C C . GLY A 1 92 ? -9.644 4.693 16.551 1.00 92.31 92 GLY A C 1
ATOM 787 O O . GLY A 1 92 ? -9.142 3.740 15.946 1.00 92.31 92 GLY A O 1
ATOM 788 N N . TYR A 1 93 ? -9.290 5.960 16.356 1.00 94.19 93 TYR A N 1
ATOM 789 C CA . TYR A 1 93 ? -8.325 6.365 15.339 1.00 94.19 93 TYR A CA 1
ATOM 790 C C . TYR A 1 93 ? -6.915 5.842 15.618 1.00 94.19 93 TYR A C 1
ATOM 792 O O . TYR A 1 93 ? -6.246 5.409 14.680 1.00 94.19 93 TYR A O 1
ATOM 800 N N . GLU A 1 94 ? -6.491 5.769 16.881 1.00 93.81 94 GLU A N 1
ATOM 801 C CA . GLU A 1 94 ? -5.204 5.159 17.238 1.00 93.81 94 GLU A CA 1
ATOM 802 C C . GLU A 1 94 ? -5.152 3.671 16.875 1.00 93.81 94 GLU A C 1
ATOM 804 O O . GLU A 1 94 ? -4.195 3.190 16.258 1.00 93.81 94 GLU A O 1
ATOM 809 N N . SER A 1 95 ? -6.210 2.919 17.194 1.00 92.38 95 SER A N 1
ATOM 810 C CA . SER A 1 95 ? -6.295 1.503 16.825 1.00 92.38 95 SER A CA 1
ATOM 811 C C . SER A 1 95 ? -6.327 1.307 15.305 1.00 92.38 95 SER A C 1
ATOM 813 O O . SER A 1 95 ? -5.660 0.410 14.787 1.00 92.38 95 SER A O 1
ATOM 815 N N . LEU A 1 96 ? -7.046 2.172 14.580 1.00 94.94 96 LEU A N 1
ATOM 816 C CA . LEU A 1 96 ? -7.091 2.165 13.120 1.00 94.94 96 LEU A CA 1
ATOM 817 C C . LEU A 1 96 ? -5.712 2.470 12.526 1.00 94.94 96 LEU A C 1
ATOM 819 O O . LEU A 1 96 ? -5.281 1.801 11.589 1.00 94.94 96 LEU A O 1
ATOM 823 N N . GLY A 1 97 ? -4.986 3.432 13.096 1.00 94.81 97 GLY A N 1
ATOM 824 C CA . GLY A 1 97 ? -3.632 3.768 12.677 1.00 94.81 97 GLY A CA 1
ATOM 825 C C . GLY A 1 97 ? -2.670 2.589 12.820 1.00 94.81 97 GLY A C 1
ATOM 826 O O . GLY A 1 97 ? -1.910 2.295 11.897 1.00 94.81 97 GLY A O 1
ATOM 827 N N . HIS A 1 98 ? -2.734 1.852 13.933 1.00 92.81 98 HIS A N 1
ATOM 828 C CA . HIS A 1 98 ? -1.971 0.610 14.103 1.00 92.81 98 HIS A CA 1
ATOM 829 C C . HIS A 1 98 ? -2.346 -0.460 13.076 1.00 92.81 98 HIS A C 1
ATOM 831 O O . HIS A 1 98 ? -1.452 -1.071 12.482 1.00 92.81 98 HIS A O 1
ATOM 837 N N . LEU A 1 99 ? -3.644 -0.653 12.829 1.00 92.88 99 LEU A N 1
ATOM 838 C CA . LEU A 1 99 ? -4.132 -1.616 11.845 1.00 92.88 99 LEU A CA 1
ATOM 839 C C . LEU A 1 99 ? -3.610 -1.289 10.439 1.00 92.88 99 LEU A C 1
ATOM 841 O O . LEU A 1 99 ? -3.057 -2.160 9.770 1.00 92.88 99 LEU A O 1
ATOM 845 N N . LEU A 1 100 ? -3.694 -0.022 10.028 1.00 94.50 100 LEU A N 1
ATOM 846 C CA . LEU A 1 100 ? -3.207 0.453 8.733 1.00 94.50 100 LEU A CA 1
ATOM 847 C C . LEU A 1 100 ? -1.686 0.338 8.597 1.00 94.50 100 LEU A C 1
ATOM 849 O O . LEU A 1 100 ? -1.200 -0.082 7.553 1.00 94.50 100 LEU A O 1
ATOM 853 N N . ARG A 1 101 ? -0.913 0.642 9.649 1.00 92.50 101 ARG A N 1
ATOM 854 C CA . ARG A 1 101 ? 0.548 0.432 9.643 1.00 92.50 101 ARG A CA 1
ATOM 855 C C . ARG A 1 101 ? 0.900 -1.038 9.419 1.00 92.50 101 ARG A C 1
ATOM 857 O O . ARG A 1 101 ? 1.783 -1.340 8.616 1.00 92.50 101 ARG A O 1
ATOM 864 N N . ARG A 1 102 ? 0.204 -1.952 10.102 1.00 91.00 102 ARG A N 1
ATOM 865 C CA . ARG A 1 102 ? 0.399 -3.399 9.933 1.00 91.00 102 ARG A CA 1
ATOM 866 C C . ARG A 1 102 ? -0.009 -3.861 8.534 1.00 91.00 102 ARG A C 1
ATOM 868 O O . ARG A 1 102 ? 0.719 -4.645 7.931 1.00 91.00 102 ARG A O 1
ATOM 875 N N . PHE A 1 103 ? -1.113 -3.333 8.009 1.00 91.88 103 PHE A N 1
ATOM 876 C CA . PHE A 1 103 ? -1.576 -3.589 6.647 1.00 91.88 103 PHE A CA 1
ATOM 877 C C . PHE A 1 103 ? -0.533 -3.155 5.608 1.00 91.88 103 PHE A C 1
ATOM 879 O O . PHE A 1 103 ? -0.111 -3.968 4.791 1.00 91.88 103 PHE A O 1
ATOM 886 N N . CYS A 1 104 ? -0.012 -1.926 5.706 1.00 92.12 104 CYS A N 1
ATOM 887 C CA . CYS A 1 104 ? 1.064 -1.446 4.836 1.00 92.12 104 CYS A CA 1
ATOM 888 C C . CYS A 1 104 ? 2.275 -2.380 4.839 1.00 92.12 104 CYS A C 1
ATOM 890 O O . CYS A 1 104 ? 2.733 -2.792 3.775 1.00 92.12 104 CYS A O 1
ATOM 892 N N . ARG A 1 105 ? 2.761 -2.759 6.030 1.00 90.31 105 ARG A N 1
ATOM 893 C CA . ARG A 1 105 ? 3.906 -3.670 6.171 1.00 90.31 105 ARG A CA 1
ATOM 894 C C . ARG A 1 105 ? 3.640 -5.025 5.513 1.00 90.31 105 ARG A C 1
ATOM 896 O O . ARG A 1 105 ? 4.494 -5.503 4.773 1.00 90.31 105 ARG A O 1
ATOM 903 N N . ARG A 1 106 ? 2.448 -5.604 5.708 1.00 89.44 106 ARG A N 1
ATOM 904 C CA . ARG A 1 106 ? 2.041 -6.874 5.077 1.00 89.44 106 ARG A CA 1
ATOM 905 C C . ARG A 1 106 ? 2.051 -6.795 3.549 1.00 89.44 106 ARG A C 1
ATOM 907 O O . ARG A 1 106 ? 2.456 -7.747 2.894 1.00 89.44 106 ARG A O 1
ATOM 914 N N . HIS A 1 107 ? 1.686 -5.645 2.987 1.00 89.69 107 HIS A N 1
ATOM 915 C CA . HIS A 1 107 ? 1.713 -5.398 1.543 1.00 89.69 107 HIS A CA 1
ATOM 916 C C . HIS A 1 107 ? 3.052 -4.839 1.029 1.00 89.69 107 HIS A C 1
ATOM 918 O O . HIS A 1 107 ? 3.115 -4.345 -0.096 1.00 89.69 107 HIS A O 1
ATOM 924 N N . ARG A 1 108 ? 4.133 -4.934 1.820 1.00 88.94 108 ARG A N 1
ATOM 925 C CA . ARG A 1 108 ? 5.492 -4.474 1.468 1.00 88.94 108 ARG A CA 1
ATOM 926 C C . ARG A 1 108 ? 5.593 -2.964 1.203 1.00 88.94 108 ARG A C 1
ATOM 928 O O . ARG A 1 108 ? 6.444 -2.506 0.443 1.00 88.94 108 ARG A O 1
ATOM 935 N N . PHE A 1 109 ? 4.740 -2.178 1.855 1.00 88.94 109 PHE A N 1
ATOM 936 C CA . PHE A 1 109 ? 4.865 -0.725 1.929 1.00 88.94 109 PHE A CA 1
ATOM 937 C C . PHE A 1 109 ? 5.575 -0.356 3.229 1.00 88.94 109 PHE A C 1
ATOM 939 O O . PHE A 1 109 ? 4.972 -0.297 4.303 1.00 88.94 109 PHE A O 1
ATOM 946 N N . SER A 1 110 ? 6.877 -0.121 3.119 1.00 82.81 110 SER A N 1
ATOM 947 C CA . SER A 1 110 ? 7.717 0.405 4.188 1.00 82.81 110 SER A CA 1
ATOM 948 C C . SER A 1 110 ? 7.930 1.907 4.024 1.00 82.81 110 SER A C 1
ATOM 950 O O . SER A 1 110 ? 7.779 2.474 2.937 1.00 82.81 110 SER A O 1
ATOM 952 N N . HIS A 1 111 ? 8.278 2.563 5.130 1.00 77.12 111 HIS A N 1
ATOM 953 C CA . HIS A 1 111 ? 8.797 3.920 5.066 1.00 77.12 111 HIS A CA 1
ATOM 954 C C . HIS A 1 111 ? 10.082 3.912 4.232 1.00 77.12 111 HIS A C 1
ATOM 956 O O . HIS A 1 111 ? 10.956 3.078 4.458 1.00 77.12 111 HIS A O 1
ATOM 962 N N . ARG A 1 112 ? 10.177 4.819 3.259 1.00 72.50 112 ARG A N 1
ATOM 963 C CA . ARG A 1 112 ? 11.395 5.036 2.481 1.00 72.50 112 ARG A CA 1
ATOM 964 C C . ARG A 1 112 ? 12.015 6.341 2.946 1.00 72.50 112 ARG A C 1
ATOM 966 O O . ARG A 1 112 ? 11.324 7.358 2.963 1.00 72.50 112 ARG A O 1
ATOM 973 N N . VAL A 1 113 ? 13.293 6.296 3.305 1.00 69.12 113 VAL A N 1
ATOM 974 C CA . VAL A 1 113 ? 14.067 7.506 3.586 1.00 69.12 113 VAL A CA 1
ATOM 975 C C . VAL A 1 113 ? 14.142 8.320 2.289 1.00 69.12 113 VAL A C 1
ATOM 977 O O . VAL A 1 113 ? 14.433 7.738 1.235 1.00 69.12 113 VAL A O 1
ATOM 980 N N . PRO A 1 114 ? 13.825 9.627 2.317 1.00 65.25 114 PRO A N 1
ATOM 981 C CA . PRO A 1 114 ? 14.061 10.500 1.178 1.00 65.25 114 PRO A CA 1
ATOM 982 C C . PRO A 1 114 ? 15.534 10.409 0.772 1.00 65.25 114 PRO A C 1
ATOM 984 O O . PRO A 1 114 ? 16.421 10.691 1.571 1.00 65.25 114 PRO A O 1
ATOM 987 N N . CYS A 1 115 ? 15.797 9.976 -0.457 1.00 62.97 115 CYS A N 1
ATOM 988 C CA . CYS A 1 115 ? 17.132 10.041 -1.037 1.00 62.97 115 CYS A CA 1
ATOM 989 C C . CYS A 1 115 ? 17.201 11.349 -1.825 1.00 62.97 115 CYS A C 1
ATOM 991 O O . CYS A 1 115 ? 16.361 11.575 -2.695 1.00 62.97 115 CYS A O 1
ATOM 993 N N . HIS A 1 116 ? 18.159 12.213 -1.496 1.00 59.97 116 HIS A N 1
ATOM 994 C CA . HIS A 1 116 ? 18.303 13.536 -2.109 1.00 59.97 116 HIS A CA 1
ATOM 995 C C . HIS A 1 116 ? 18.579 13.463 -3.623 1.00 59.97 116 HIS A C 1
ATOM 997 O O . HIS A 1 116 ? 18.183 14.363 -4.351 1.00 59.97 116 HIS A O 1
ATOM 1003 N N . ASN A 1 117 ? 19.144 12.351 -4.106 1.00 67.38 117 ASN A N 1
ATOM 1004 C CA . ASN A 1 117 ? 19.459 12.125 -5.521 1.00 67.38 117 ASN A CA 1
ATOM 1005 C C . ASN A 1 117 ? 18.362 11.378 -6.292 1.00 67.38 117 ASN A C 1
ATOM 1007 O O . ASN A 1 117 ? 18.612 10.858 -7.379 1.00 67.38 117 ASN A O 1
ATOM 1011 N N . LYS A 1 118 ? 17.152 11.240 -5.734 1.00 67.75 118 LYS A N 1
ATOM 1012 C CA . LYS A 1 118 ? 16.120 10.426 -6.380 1.00 67.75 118 LYS A CA 1
ATOM 1013 C C . LYS A 1 118 ? 15.476 11.176 -7.543 1.00 67.75 118 LYS A C 1
ATOM 1015 O O . LYS A 1 118 ? 14.576 11.991 -7.356 1.00 67.75 118 LYS A O 1
ATOM 1020 N N . VAL A 1 119 ? 15.944 10.859 -8.743 1.00 80.38 119 VAL A N 1
ATOM 1021 C CA . VAL A 1 119 ? 15.342 11.270 -10.011 1.00 80.38 119 VAL A CA 1
ATOM 1022 C C . VAL A 1 119 ? 14.006 10.538 -10.203 1.00 80.38 119 VAL A C 1
ATOM 1024 O O . VAL A 1 119 ? 13.821 9.420 -9.714 1.00 80.38 119 VAL A O 1
ATOM 1027 N N . ARG A 1 120 ? 13.046 11.189 -10.870 1.00 82.12 120 ARG A N 1
ATOM 1028 C CA . ARG A 1 120 ? 11.734 10.595 -11.169 1.00 82.12 120 ARG A CA 1
ATOM 1029 C C . ARG A 1 120 ? 11.897 9.401 -12.102 1.00 82.12 120 ARG A C 1
ATOM 1031 O O . ARG A 1 120 ? 12.713 9.453 -13.018 1.00 82.12 120 ARG A O 1
ATOM 1038 N N . GLN A 1 121 ? 11.070 8.379 -11.918 1.00 84.19 121 GLN A N 1
ATOM 1039 C CA . GLN A 1 121 ? 11.109 7.152 -12.707 1.00 84.19 121 GLN A CA 1
ATOM 1040 C C . GLN A 1 121 ? 10.991 7.442 -14.202 1.00 84.19 121 GLN A C 1
ATOM 1042 O O . GLN A 1 121 ? 11.771 6.906 -14.966 1.00 84.19 121 GLN A O 1
ATOM 1047 N N . VAL A 1 122 ? 10.122 8.377 -14.600 1.00 85.06 122 VAL A N 1
ATOM 1048 C CA . 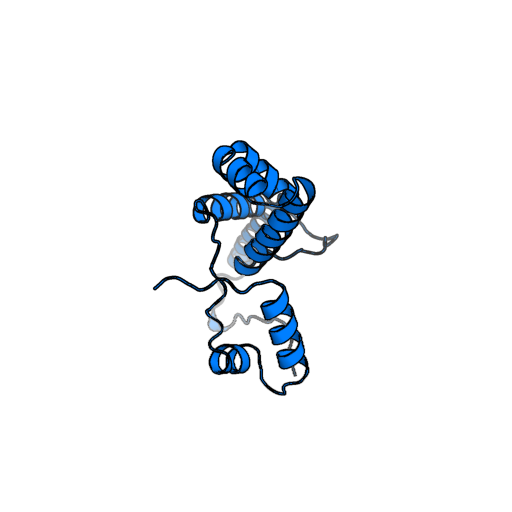VAL A 1 122 ? 9.981 8.780 -16.011 1.00 85.06 122 VAL A CA 1
ATOM 1049 C C . VAL A 1 122 ? 11.300 9.258 -16.627 1.00 85.06 122 VAL A C 1
ATOM 1051 O O . VAL A 1 122 ? 11.636 8.873 -17.734 1.00 85.06 122 VAL A O 1
ATOM 1054 N N . VAL A 1 123 ? 12.095 10.030 -15.883 1.00 87.62 123 VAL A N 1
ATOM 1055 C CA . VAL A 1 123 ? 13.387 10.522 -16.377 1.00 87.62 123 VAL A CA 1
ATOM 1056 C C . VAL A 1 123 ? 14.407 9.384 -16.430 1.00 87.62 123 VAL A C 1
ATOM 1058 O O . VAL A 1 123 ? 15.216 9.333 -17.347 1.00 87.62 123 VAL A O 1
ATOM 1061 N N . LEU A 1 124 ? 14.372 8.459 -15.465 1.00 87.88 124 LEU A N 1
ATOM 1062 C CA . LEU A 1 124 ? 15.219 7.264 -15.499 1.00 87.88 124 LEU A CA 1
ATOM 1063 C C . LEU A 1 124 ? 14.870 6.359 -16.685 1.00 87.88 124 LEU A C 1
ATOM 1065 O O . LEU A 1 124 ? 15.781 5.860 -17.334 1.00 87.88 124 LEU A O 1
ATOM 1069 N N . ASP A 1 125 ? 13.581 6.180 -16.974 1.00 88.88 125 ASP A N 1
ATOM 1070 C CA . ASP A 1 125 ? 13.091 5.376 -18.093 1.00 88.88 125 ASP A CA 1
ATOM 1071 C C . ASP A 1 125 ? 13.521 5.999 -19.431 1.00 88.88 125 ASP A C 1
ATOM 1073 O O . ASP A 1 125 ? 14.026 5.290 -20.301 1.00 88.88 125 ASP A O 1
ATOM 1077 N N . ASP A 1 126 ? 13.419 7.327 -19.563 1.00 91.31 126 ASP A N 1
ATOM 1078 C CA . ASP A 1 126 ? 13.875 8.064 -20.748 1.00 91.31 126 ASP A CA 1
ATOM 1079 C C . ASP A 1 126 ? 15.395 7.942 -20.947 1.00 91.31 126 ASP A C 1
ATOM 1081 O O . ASP A 1 126 ? 15.866 7.635 -22.045 1.00 91.31 126 ASP A O 1
ATOM 1085 N N . VAL A 1 127 ? 16.181 8.139 -19.880 1.00 92.19 127 VAL A N 1
ATOM 1086 C CA . VAL A 1 127 ? 17.646 7.993 -19.923 1.00 92.19 127 VAL A CA 1
ATOM 1087 C C . VAL A 1 127 ? 18.036 6.557 -20.261 1.00 92.19 127 VAL A C 1
ATOM 1089 O O . VAL A 1 127 ? 18.935 6.343 -21.072 1.00 92.19 127 VAL A O 1
ATOM 1092 N N . TRP A 1 128 ? 17.356 5.572 -19.674 1.00 92.19 128 TRP A N 1
ATOM 1093 C CA . TRP A 1 128 ? 17.602 4.159 -19.940 1.00 92.19 128 TRP A CA 1
ATOM 1094 C C . TRP A 1 128 ? 17.289 3.795 -21.393 1.00 92.19 128 TRP A C 1
ATOM 1096 O O . TRP A 1 128 ? 18.112 3.157 -22.046 1.00 92.19 128 TRP A O 1
ATOM 1106 N N . ALA A 1 129 ? 16.153 4.248 -21.929 1.00 93.00 129 ALA A N 1
ATOM 1107 C CA . ALA A 1 129 ? 15.787 4.022 -23.323 1.00 93.00 129 ALA A CA 1
ATOM 1108 C C . ALA A 1 129 ? 16.799 4.667 -24.283 1.00 93.00 129 ALA A C 1
ATOM 1110 O O . ALA A 1 129 ? 17.271 4.014 -25.215 1.00 93.00 129 ALA A O 1
ATOM 1111 N N . GLY A 1 130 ? 17.196 5.918 -24.024 1.00 94.44 130 GLY A N 1
ATOM 1112 C CA . GLY A 1 130 ? 18.218 6.608 -24.812 1.00 94.44 130 GLY A CA 1
ATOM 1113 C C . GLY A 1 130 ? 19.579 5.909 -24.755 1.00 94.44 130 GLY A C 1
ATOM 1114 O O . GLY A 1 130 ? 20.237 5.737 -25.783 1.00 94.44 130 GLY A O 1
ATOM 1115 N N . TYR A 1 131 ? 19.983 5.444 -23.570 1.00 92.94 131 TYR A N 1
ATOM 1116 C CA . TYR A 1 131 ? 21.206 4.664 -23.400 1.00 92.94 131 TYR A CA 1
ATOM 1117 C C . TYR A 1 131 ? 21.145 3.341 -24.165 1.00 92.94 131 TYR A C 1
ATOM 1119 O O . TYR A 1 131 ? 22.092 3.018 -24.873 1.00 92.94 131 TYR A O 1
ATOM 1127 N N . ALA A 1 132 ? 20.036 2.601 -24.075 1.00 92.50 132 ALA A N 1
ATOM 1128 C CA . ALA A 1 132 ? 19.856 1.338 -24.783 1.00 92.50 132 ALA A CA 1
ATOM 1129 C C . ALA A 1 132 ? 19.969 1.522 -26.304 1.00 92.50 132 ALA A C 1
ATOM 1131 O O . ALA A 1 132 ? 20.686 0.765 -26.955 1.00 92.50 132 ALA A O 1
ATOM 1132 N N . VAL A 1 133 ? 19.328 2.556 -26.862 1.00 94.69 133 VAL A N 1
ATOM 1133 C CA . VAL A 1 133 ? 19.442 2.887 -28.292 1.00 94.69 133 VAL A CA 1
ATOM 1134 C C . VAL A 1 133 ? 20.891 3.186 -28.667 1.00 94.69 133 VAL A C 1
ATOM 1136 O O . VAL A 1 133 ? 21.393 2.625 -29.638 1.00 94.69 133 VAL A O 1
ATOM 1139 N N . ASN A 1 134 ? 21.585 4.025 -27.895 1.00 94.62 134 ASN A N 1
ATOM 1140 C CA . ASN A 1 134 ? 22.973 4.394 -28.179 1.00 94.62 134 ASN A CA 1
ATOM 1141 C C . ASN A 1 134 ? 23.915 3.181 -28.082 1.00 94.62 134 ASN A C 1
ATOM 1143 O O . ASN A 1 134 ? 24.736 2.946 -28.968 1.00 94.62 134 ASN A O 1
ATOM 1147 N N . PHE A 1 135 ? 23.755 2.374 -27.033 1.00 92.50 135 PHE A N 1
ATOM 1148 C CA . PHE A 1 135 ? 24.531 1.159 -26.820 1.00 92.50 135 PHE A CA 1
ATOM 1149 C C . PHE A 1 135 ? 24.373 0.197 -27.997 1.00 92.50 135 PHE A C 1
ATOM 1151 O O . PHE A 1 135 ? 25.370 -0.195 -28.598 1.00 92.50 135 PHE A O 1
ATOM 1158 N N . TRP A 1 136 ? 23.139 -0.137 -28.382 1.00 93.31 136 TRP A N 1
ATOM 1159 C CA . TRP A 1 136 ? 22.923 -1.074 -29.483 1.00 93.31 136 TRP A CA 1
ATOM 1160 C C . TRP A 1 136 ? 23.334 -0.484 -30.829 1.00 93.31 136 TRP A C 1
ATOM 1162 O O . TRP A 1 136 ? 24.031 -1.159 -31.568 1.00 93.31 136 TRP A O 1
ATOM 1172 N N . THR A 1 137 ? 23.081 0.799 -31.097 1.00 93.56 137 THR A N 1
ATOM 1173 C CA . THR A 1 137 ? 23.600 1.462 -32.312 1.00 93.56 137 THR A CA 1
ATOM 1174 C C . THR A 1 137 ? 25.118 1.308 -32.456 1.00 93.56 137 THR A C 1
ATOM 1176 O O . THR A 1 137 ? 25.629 1.140 -33.560 1.00 93.56 137 THR A O 1
ATOM 1179 N N . LYS A 1 138 ? 25.859 1.369 -31.343 1.00 93.06 138 LYS A N 1
ATOM 1180 C CA . LYS A 1 138 ? 27.323 1.297 -31.349 1.00 93.06 138 LYS A CA 1
ATOM 1181 C C . LYS A 1 138 ? 27.868 -0.131 -31.338 1.00 93.06 138 LYS A C 1
ATOM 1183 O O . LYS A 1 138 ? 28.926 -0.374 -31.915 1.00 93.06 138 LYS A O 1
ATOM 1188 N N . TYR A 1 139 ? 27.188 -1.048 -30.653 1.00 91.50 139 TYR A N 1
ATOM 1189 C CA . TYR A 1 139 ? 27.722 -2.374 -30.342 1.00 91.50 139 TYR A CA 1
ATOM 1190 C C . TYR A 1 139 ? 26.947 -3.540 -30.975 1.00 91.50 139 TYR A C 1
ATOM 1192 O O . TYR A 1 139 ? 27.360 -4.681 -30.808 1.00 91.50 139 TYR A O 1
ATOM 1200 N N . GLU A 1 140 ? 25.875 -3.294 -31.734 1.00 91.75 140 GLU A N 1
ATOM 1201 C CA . GLU A 1 140 ? 25.069 -4.342 -32.389 1.00 91.75 140 GLU A CA 1
ATOM 1202 C C . GLU A 1 140 ? 25.883 -5.239 -33.331 1.00 91.75 140 GLU A C 1
ATOM 1204 O O . GLU A 1 140 ? 25.588 -6.425 -33.448 1.00 91.75 140 GLU A O 1
ATOM 1209 N N . ALA A 1 141 ? 26.930 -4.701 -33.961 1.00 91.75 141 ALA A N 1
ATOM 1210 C CA . ALA A 1 141 ? 27.795 -5.457 -34.866 1.00 91.75 141 ALA A CA 1
ATOM 1211 C C . ALA A 1 141 ? 28.706 -6.478 -34.155 1.00 91.75 141 ALA A C 1
ATOM 1213 O O . ALA A 1 141 ? 29.282 -7.344 -34.813 1.00 91.75 141 ALA A O 1
ATOM 1214 N N . TYR A 1 142 ? 28.878 -6.367 -32.835 1.00 91.56 142 TYR A N 1
ATOM 1215 C CA . TYR A 1 142 ? 29.696 -7.295 -32.060 1.00 91.56 142 TYR A CA 1
ATOM 1216 C C . TYR A 1 142 ? 28.875 -8.522 -31.668 1.00 91.56 142 TYR A C 1
ATOM 1218 O O . TYR A 1 142 ? 27.695 -8.424 -31.326 1.00 91.56 142 TYR A O 1
ATOM 1226 N N . ASP A 1 143 ? 29.513 -9.693 -31.678 1.00 91.69 143 ASP A N 1
ATOM 1227 C CA . ASP A 1 143 ? 28.860 -10.910 -31.212 1.00 91.69 143 ASP A CA 1
ATOM 1228 C C . ASP A 1 143 ? 28.500 -10.794 -29.722 1.00 91.69 143 ASP A C 1
ATOM 1230 O O . ASP A 1 143 ? 29.270 -10.295 -28.901 1.00 91.69 143 ASP A O 1
ATOM 1234 N N . LYS A 1 144 ? 27.317 -11.267 -29.338 1.00 88.88 144 LYS A N 1
ATOM 1235 C CA . LYS A 1 144 ? 26.851 -11.123 -27.953 1.00 88.88 144 LYS A CA 1
ATOM 1236 C C . LYS A 1 144 ? 27.706 -11.915 -26.959 1.00 88.88 144 LYS A C 1
ATOM 1238 O O . LYS A 1 144 ? 27.726 -11.554 -25.788 1.00 88.88 144 LYS A O 1
ATOM 1243 N N . SER A 1 145 ? 28.425 -12.952 -27.404 1.00 91.62 145 SER A N 1
ATOM 1244 C CA . SER A 1 145 ? 29.312 -13.762 -26.555 1.00 91.62 145 SER A CA 1
ATOM 1245 C C . SER A 1 145 ? 30.535 -13.003 -26.037 1.00 91.62 145 SER A C 1
ATOM 1247 O O . SER A 1 145 ? 31.144 -13.444 -25.065 1.00 91.62 145 SER A O 1
ATOM 1249 N N . ILE A 1 146 ? 30.879 -11.860 -26.641 1.00 91.50 146 ILE A N 1
ATOM 1250 C CA . ILE A 1 146 ? 32.013 -11.027 -26.216 1.00 91.50 146 ILE A CA 1
ATOM 1251 C C . ILE A 1 146 ? 31.590 -9.805 -25.386 1.00 91.50 146 ILE A C 1
ATOM 1253 O O . ILE A 1 146 ? 32.438 -8.992 -25.016 1.00 91.50 146 ILE A O 1
ATOM 1257 N N . ILE A 1 147 ? 30.295 -9.667 -25.082 1.00 87.06 147 ILE A N 1
ATOM 1258 C CA . ILE A 1 147 ? 29.756 -8.606 -24.225 1.00 87.06 147 ILE A CA 1
ATOM 1259 C C . ILE A 1 147 ? 29.590 -9.161 -22.809 1.00 87.06 147 ILE A C 1
ATOM 1261 O O . ILE A 1 147 ? 28.758 -10.032 -22.562 1.00 87.06 147 ILE A O 1
ATOM 1265 N N . TYR A 1 148 ? 30.365 -8.627 -21.866 1.00 88.19 148 TYR A N 1
ATOM 1266 C CA . TYR A 1 148 ? 30.345 -9.050 -20.467 1.00 88.19 148 TYR A CA 1
ATOM 1267 C C . TYR A 1 148 ? 29.623 -8.017 -19.598 1.00 88.19 148 TYR A C 1
ATOM 1269 O O . TYR A 1 148 ? 29.943 -6.829 -19.646 1.00 88.19 148 TYR A O 1
ATOM 1277 N N . ASN A 1 149 ? 28.676 -8.476 -18.778 1.00 88.69 149 ASN A N 1
ATOM 1278 C CA . ASN A 1 149 ? 28.087 -7.662 -17.716 1.00 88.69 149 ASN A CA 1
ATOM 1279 C C . ASN A 1 149 ? 28.978 -7.717 -16.471 1.00 88.69 149 ASN A C 1
ATOM 1281 O O . ASN A 1 149 ? 29.490 -8.780 -16.122 1.00 88.69 149 ASN A O 1
ATOM 1285 N N . ALA A 1 150 ? 29.128 -6.581 -15.795 1.00 88.19 150 ALA A N 1
ATOM 1286 C CA . ALA A 1 150 ? 29.806 -6.482 -14.511 1.00 88.19 150 ALA A CA 1
ATOM 1287 C C . ALA A 1 150 ? 28.957 -5.638 -13.556 1.00 88.19 150 ALA A C 1
ATOM 1289 O O . ALA A 1 150 ? 28.537 -4.535 -13.914 1.00 88.19 150 ALA A O 1
ATOM 1290 N N . ASP A 1 151 ? 28.717 -6.149 -12.353 1.00 89.00 151 ASP A N 1
ATOM 1291 C CA . ASP A 1 151 ? 28.012 -5.457 -11.280 1.00 89.00 151 ASP A CA 1
ATOM 1292 C C . ASP A 1 151 ? 28.514 -5.918 -9.905 1.00 89.00 151 ASP A C 1
ATOM 1294 O O . ASP A 1 151 ? 29.064 -7.009 -9.748 1.00 89.00 151 ASP A O 1
ATOM 1298 N N . GLU A 1 152 ? 28.366 -5.050 -8.907 1.00 88.56 152 GLU A N 1
ATOM 1299 C CA . GLU A 1 152 ? 28.715 -5.349 -7.521 1.00 88.56 152 GLU A CA 1
ATOM 1300 C C . GLU A 1 152 ? 27.490 -5.925 -6.804 1.00 88.56 152 GLU A C 1
ATOM 1302 O O . GLU A 1 152 ? 26.410 -5.332 -6.811 1.00 88.56 152 GLU A O 1
ATOM 1307 N N . THR A 1 153 ? 27.661 -7.088 -6.177 1.00 83.50 153 THR A N 1
ATOM 1308 C CA . THR A 1 153 ? 26.648 -7.701 -5.315 1.00 83.50 153 THR A CA 1
ATOM 1309 C C . THR A 1 153 ? 27.194 -7.773 -3.898 1.00 83.50 153 THR A C 1
ATOM 1311 O O . THR A 1 153 ? 28.190 -8.454 -3.653 1.00 83.50 153 THR A O 1
ATOM 1314 N N . ASP A 1 154 ? 26.521 -7.111 -2.956 1.00 74.88 154 ASP A N 1
ATOM 1315 C CA . ASP A 1 154 ? 26.859 -7.213 -1.538 1.00 74.88 154 ASP A CA 1
ATOM 1316 C C . ASP A 1 154 ? 26.713 -8.668 -1.061 1.00 74.88 154 ASP A C 1
ATOM 1318 O O . ASP A 1 154 ? 25.621 -9.247 -1.085 1.00 74.88 154 ASP A O 1
ATOM 1322 N N . ALA A 1 155 ? 27.812 -9.262 -0.594 1.00 72.31 155 ALA A N 1
ATOM 1323 C CA . ALA A 1 155 ? 27.793 -10.554 0.077 1.00 72.31 155 ALA A CA 1
ATOM 1324 C C . ALA A 1 155 ? 27.431 -10.353 1.555 1.00 72.31 155 ALA A C 1
ATOM 1326 O O . ALA A 1 155 ? 28.150 -9.692 2.305 1.00 72.31 155 ALA A O 1
ATOM 1327 N N . ILE A 1 156 ? 26.305 -10.926 1.982 1.00 69.81 156 ILE A N 1
ATOM 1328 C CA . ILE A 1 156 ? 25.926 -10.957 3.397 1.00 69.81 156 ILE A CA 1
ATOM 1329 C C . ILE A 1 156 ? 26.647 -12.152 4.034 1.00 69.81 156 ILE A C 1
ATOM 1331 O O . ILE A 1 156 ? 26.313 -13.294 3.718 1.00 69.81 156 ILE A O 1
ATOM 1335 N N . PHE A 1 157 ? 27.637 -11.874 4.887 1.00 55.97 157 PHE A N 1
ATOM 1336 C CA . PHE A 1 157 ? 28.346 -12.861 5.713 1.00 55.97 157 PHE A CA 1
ATOM 1337 C C . PHE A 1 157 ? 27.637 -13.101 7.050 1.00 55.97 157 PHE A C 1
ATOM 1339 O O . PHE A 1 157 ? 27.075 -12.128 7.607 1.00 55.97 157 PHE A O 1
#

Organism: Aphanomyces astaci (NCBI:txid112090)

Secondary structure (DSSP, 8-state):
---PPPPHHHHHHHHHHHHT----HHHHHHHTT-PPP-----TTHHHHHHHHHHHHHTT----HHHHHHHHHHH-HHHHHHHHHTSSSHHHHHHHHHHHHHHHHHHTT----PPPTT---HHHHHHHHHHHHHHHHHHHTTS-GGG-----------